Protein AF-A0A9D6VAL9-F1 (afdb_monomer_lite)

pLDDT: mean 92.41, std 4.76, range [67.56, 97.94]

Secondary structure (DSSP, 8-state):
--TTPEE-S-SHHHHHHHTTSSEEEEE-SSS-TTSSEEEEEEEE-S-HHHHHHHHHHHHHHHHH--TTS--SSHHHHHHHHHHHHHGGGT--EEE-TTTGGGTEE---SSHHHHHHHHHTT-

Foldseek 3Di:
DDPLKDFLADCVVVCVVWAPAQKAWAADPPDPLLPGTDQRDMGGDPDPLNVQLVVQLVVQCVVPDDPVDDDPCSSSNSNSRSCVVSVVVPHGYHHCNPPVVVGMDDQDDDPVSSVVSVVVSD

Structure (mmCIF, N/CA/C/O backbone):
data_AF-A0A9D6VAL9-F1
#
_entry.id   AF-A0A9D6VAL9-F1
#
loop_
_atom_site.group_PDB
_atom_site.id
_atom_site.type_symbol
_atom_site.label_atom_id
_atom_site.label_alt_id
_atom_site.label_comp_id
_atom_site.label_asym_id
_atom_site.label_entity_id
_atom_site.label_seq_id
_atom_site.pdbx_PDB_ins_code
_atom_site.Cartn_x
_atom_site.Cartn_y
_atom_site.Cartn_z
_atom_site.occupancy
_atom_site.B_iso_or_equiv
_atom_site.auth_seq_id
_atom_site.auth_comp_id
_atom_site.auth_asym_id
_atom_site.auth_atom_id
_atom_site.pdbx_PDB_model_num
ATOM 1 N N . MET A 1 1 ? 1.625 -7.121 0.401 1.00 90.38 1 MET A N 1
ATOM 2 C CA . MET A 1 1 ? 3.035 -7.068 0.823 1.00 90.38 1 MET A CA 1
ATOM 3 C C . MET A 1 1 ? 3.823 -7.721 -0.282 1.00 90.38 1 MET A C 1
ATOM 5 O O . MET A 1 1 ? 3.431 -8.814 -0.680 1.00 90.38 1 MET A O 1
ATOM 9 N N . ASP A 1 2 ? 4.860 -7.058 -0.773 1.00 87.44 2 ASP A N 1
ATOM 10 C CA . ASP A 1 2 ? 5.730 -7.619 -1.802 1.00 87.44 2 ASP A CA 1
ATOM 11 C C . ASP A 1 2 ? 6.521 -8.813 -1.271 1.00 87.44 2 ASP A C 1
ATOM 13 O O . ASP A 1 2 ? 6.800 -8.928 -0.074 1.00 87.44 2 ASP A O 1
ATOM 17 N N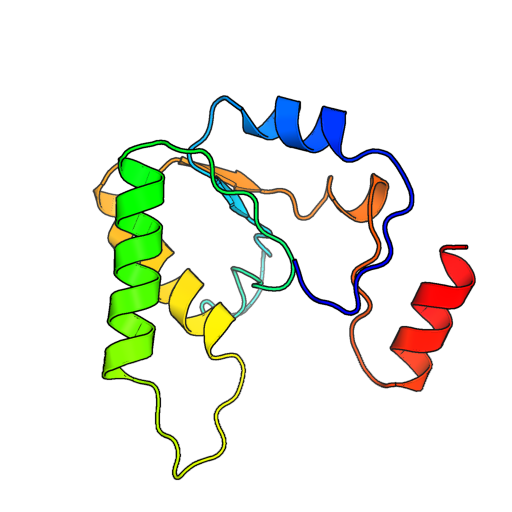 . PHE A 1 3 ? 6.890 -9.708 -2.185 1.00 86.94 3 PHE A N 1
ATOM 18 C CA . PHE A 1 3 ? 7.674 -10.897 -1.861 1.00 86.94 3 PHE A CA 1
ATOM 19 C C . PHE A 1 3 ? 9.103 -10.576 -1.417 1.00 86.94 3 PHE A C 1
ATOM 21 O O . PHE A 1 3 ? 9.701 -11.370 -0.699 1.00 86.94 3 PHE A O 1
ATOM 28 N N . ASP A 1 4 ? 9.657 -9.433 -1.825 1.00 86.25 4 ASP A N 1
ATOM 29 C CA . ASP A 1 4 ? 11.028 -9.029 -1.508 1.00 86.25 4 ASP A CA 1
ATOM 30 C C . ASP A 1 4 ? 11.150 -8.259 -0.180 1.00 86.25 4 ASP A C 1
ATOM 32 O O . ASP A 1 4 ? 12.184 -7.655 0.097 1.00 86.25 4 ASP A O 1
ATOM 36 N N . ILE A 1 5 ? 10.129 -8.315 0.681 1.00 91.12 5 ILE A N 1
ATOM 37 C CA . ILE A 1 5 ? 10.137 -7.687 2.007 1.00 91.12 5 ILE A CA 1
ATOM 38 C C . ILE A 1 5 ? 10.742 -8.605 3.072 1.00 91.12 5 ILE A C 1
ATOM 40 O O . ILE A 1 5 ? 10.365 -9.767 3.206 1.00 91.12 5 ILE A O 1
ATOM 44 N N . ALA A 1 6 ? 11.611 -8.040 3.914 1.00 91.75 6 ALA A N 1
ATOM 45 C CA . ALA A 1 6 ? 12.129 -8.706 5.108 1.00 91.75 6 ALA A CA 1
ATOM 46 C C . ALA A 1 6 ? 11.421 -8.202 6.373 1.00 91.75 6 ALA A C 1
ATOM 48 O O . ALA A 1 6 ? 11.499 -7.019 6.714 1.00 91.75 6 ALA A O 1
ATOM 49 N N . ILE A 1 7 ? 10.751 -9.100 7.098 1.00 93.00 7 ILE A N 1
ATOM 50 C CA . ILE A 1 7 ? 10.126 -8.796 8.391 1.00 93.00 7 ILE A CA 1
ATOM 51 C C . ILE A 1 7 ? 11.166 -8.931 9.506 1.00 93.00 7 ILE A C 1
ATOM 53 O O . ILE A 1 7 ? 11.726 -10.001 9.714 1.00 93.00 7 ILE A O 1
ATOM 57 N N . LYS A 1 8 ? 11.395 -7.844 10.245 1.00 93.25 8 LYS A N 1
ATOM 58 C CA . LYS A 1 8 ? 12.354 -7.771 11.360 1.00 93.25 8 LYS A CA 1
ATOM 59 C C . LYS A 1 8 ? 11.712 -8.042 12.718 1.00 93.25 8 LYS A C 1
ATOM 61 O O . LYS A 1 8 ? 12.380 -8.486 13.645 1.00 93.25 8 LYS A O 1
ATOM 66 N N . LYS A 1 9 ? 10.434 -7.685 12.875 1.00 93.62 9 LYS A N 1
ATOM 67 C CA . LYS A 1 9 ? 9.687 -7.763 14.140 1.00 93.62 9 LYS A CA 1
ATOM 68 C C . LYS A 1 9 ? 8.227 -8.116 13.877 1.00 93.62 9 LYS A C 1
ATOM 70 O O . LYS A 1 9 ? 7.730 -7.932 12.770 1.00 93.62 9 LYS A O 1
ATOM 75 N N . SER A 1 10 ? 7.527 -8.571 14.915 1.00 95.88 10 SER A N 1
ATOM 76 C CA . SER A 1 10 ? 6.082 -8.814 14.850 1.00 95.88 10 SER A CA 1
ATOM 77 C C . SER A 1 10 ? 5.326 -7.575 14.360 1.00 95.88 10 SER A C 1
ATOM 79 O O . SER A 1 10 ? 5.491 -6.488 14.910 1.00 95.88 10 SER A O 1
ATOM 81 N N . LEU A 1 11 ? 4.455 -7.755 13.364 1.00 96.38 11 LEU A N 1
ATOM 82 C CA . LEU A 1 11 ? 3.607 -6.694 12.808 1.00 96.38 11 LEU A CA 1
ATOM 83 C C . LEU A 1 11 ? 2.388 -6.368 13.685 1.00 96.38 11 LEU A C 1
ATOM 85 O O . LEU A 1 11 ? 1.614 -5.483 13.333 1.00 96.38 11 LEU A O 1
ATOM 89 N N . LYS A 1 12 ? 2.198 -7.061 14.817 1.00 97.31 12 LYS A N 1
ATOM 90 C CA . LYS A 1 12 ? 1.002 -6.936 15.667 1.00 97.31 12 LYS A CA 1
ATOM 91 C C . LYS A 1 12 ? 0.685 -5.483 16.039 1.00 97.31 12 LYS A C 1
ATOM 93 O O . LYS A 1 12 ? -0.428 -5.033 15.797 1.00 97.31 12 LYS A O 1
ATOM 98 N N . LEU A 1 13 ? 1.671 -4.744 16.550 1.00 96.44 13 LEU A N 1
ATOM 99 C CA . LEU A 1 13 ? 1.489 -3.343 16.946 1.00 96.44 13 LEU A CA 1
ATOM 100 C C . LEU A 1 13 ? 1.138 -2.446 15.751 1.00 96.44 13 LEU A C 1
ATOM 102 O O . LEU A 1 13 ? 0.282 -1.578 15.868 1.00 96.44 13 LEU A O 1
ATOM 106 N N . LEU A 1 14 ? 1.741 -2.690 14.581 1.00 96.75 14 LEU A N 1
ATOM 107 C CA . LEU A 1 14 ? 1.418 -1.950 13.358 1.00 96.75 14 LEU A CA 1
ATOM 108 C C . LEU A 1 14 ? -0.031 -2.196 12.905 1.00 96.75 14 LEU A C 1
ATOM 110 O O . LEU A 1 14 ? -0.697 -1.271 12.440 1.00 96.75 14 LEU A O 1
ATOM 114 N N . LEU A 1 15 ? -0.523 -3.431 13.043 1.00 97.12 15 LEU A N 1
ATOM 115 C CA . LEU A 1 15 ? -1.912 -3.781 12.743 1.00 97.12 15 LEU A CA 1
ATOM 116 C C . LEU A 1 15 ? -2.880 -3.128 13.740 1.00 97.12 15 LEU A C 1
ATOM 118 O O . LEU A 1 15 ? -3.863 -2.522 13.320 1.00 97.12 15 LEU A O 1
ATOM 122 N N . GLU A 1 16 ? -2.577 -3.179 15.040 1.00 96.75 16 GLU A N 1
ATOM 123 C CA . GLU A 1 16 ? -3.357 -2.503 16.090 1.00 96.75 16 GLU A CA 1
ATOM 124 C C . GLU A 1 16 ? -3.430 -0.990 15.846 1.00 96.75 16 GLU A C 1
ATOM 126 O O . GLU A 1 16 ? -4.504 -0.393 15.895 1.00 96.75 16 GLU A O 1
ATOM 131 N N . GLU A 1 17 ? -2.310 -0.377 15.472 1.00 95.38 17 GLU A N 1
ATOM 132 C CA . GLU A 1 17 ? -2.209 1.031 15.094 1.00 95.38 17 GLU A CA 1
ATOM 133 C C . GLU A 1 17 ? -3.069 1.435 13.889 1.00 95.38 17 GLU A C 1
ATOM 135 O O . GLU A 1 17 ? -3.353 2.628 13.727 1.00 95.38 17 GLU A O 1
ATOM 140 N N . CYS A 1 18 ? -3.418 0.480 13.026 1.00 97.44 18 CYS A N 1
ATOM 141 C CA . CYS A 1 18 ? -4.259 0.690 11.853 1.00 97.44 18 CYS A CA 1
ATOM 142 C C . CYS A 1 18 ? -5.709 0.248 12.085 1.00 97.44 18 CYS A C 1
ATOM 144 O O . CYS A 1 18 ? -6.530 0.455 11.204 1.00 97.44 18 CYS A O 1
ATOM 146 N N . SER A 1 19 ? -6.055 -0.337 13.234 1.00 97.00 19 SER A N 1
ATOM 147 C CA . SER A 1 19 ? -7.366 -0.972 13.467 1.00 97.00 19 SER A CA 1
ATOM 148 C C . SER A 1 19 ? -8.578 -0.036 13.324 1.00 97.00 19 SER A C 1
ATOM 150 O O . SER A 1 19 ? -9.654 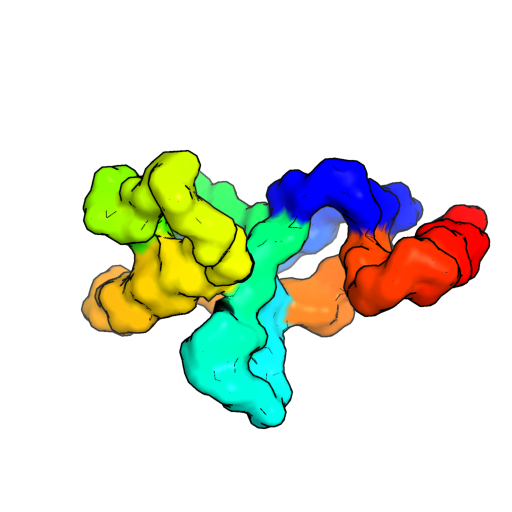-0.487 12.944 1.00 97.00 19 SER A O 1
ATOM 152 N N . ASN A 1 20 ? -8.398 1.267 13.567 1.00 96.62 20 ASN A N 1
ATOM 153 C CA . ASN A 1 20 ? -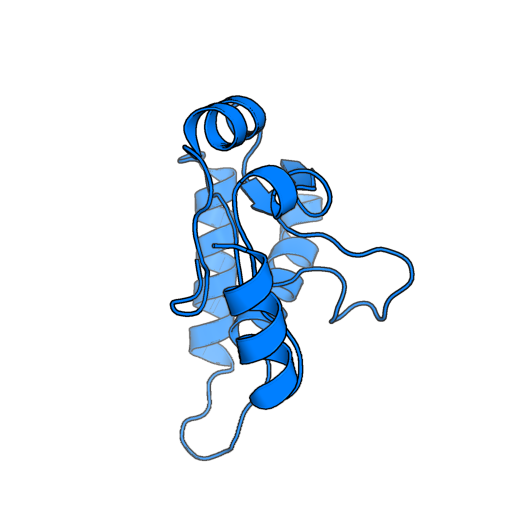9.468 2.276 13.539 1.00 96.62 20 ASN A CA 1
ATOM 154 C C . ASN A 1 20 ? -9.568 3.058 12.214 1.00 96.62 20 ASN A C 1
ATOM 156 O O . ASN A 1 20 ? -10.259 4.074 12.153 1.00 96.62 20 ASN A O 1
ATOM 160 N N . VAL A 1 21 ? -8.855 2.640 11.167 1.00 97.38 21 VAL A N 1
ATOM 161 C CA . VAL A 1 21 ? -8.911 3.262 9.831 1.00 97.38 21 VAL A CA 1
ATOM 162 C C . VAL A 1 21 ? -9.320 2.237 8.774 1.00 97.38 21 VAL A C 1
ATOM 164 O O . VAL A 1 21 ? -9.354 1.043 9.046 1.00 97.38 21 VAL A O 1
ATOM 167 N N . ASP A 1 22 ? -9.623 2.667 7.553 1.00 97.75 22 ASP A N 1
ATOM 168 C CA . ASP A 1 22 ? -9.958 1.745 6.460 1.00 97.75 22 ASP A CA 1
ATOM 169 C C . ASP A 1 22 ? -8.700 1.052 5.908 1.00 97.75 22 ASP A C 1
ATOM 171 O O . ASP A 1 22 ? -8.737 -0.129 5.554 1.00 97.75 22 ASP A O 1
ATOM 175 N N . ALA A 1 23 ? -7.567 1.766 5.871 1.00 97.56 23 ALA A N 1
ATOM 176 C CA . ALA A 1 23 ? -6.299 1.217 5.398 1.00 97.56 23 ALA A CA 1
ATOM 177 C C . ALA A 1 23 ? -5.055 1.833 6.058 1.00 97.56 23 ALA A C 1
ATOM 179 O O . ALA A 1 23 ? -5.032 3.006 6.425 1.00 97.56 23 ALA A O 1
ATOM 180 N N . GLY A 1 24 ? -3.976 1.059 6.135 1.00 97.50 24 GLY A N 1
ATOM 181 C CA . GLY A 1 24 ? -2.616 1.553 6.334 1.00 97.50 24 GLY A CA 1
ATOM 182 C C . GLY A 1 24 ? -1.899 1.605 4.989 1.00 97.50 24 GLY A C 1
ATOM 183 O O . GLY A 1 24 ? -1.612 0.555 4.419 1.00 97.50 24 GLY A O 1
ATOM 184 N N . LEU A 1 25 ? -1.610 2.804 4.482 1.00 96.56 25 LEU A N 1
ATOM 185 C CA . LEU A 1 25 ? -0.961 3.013 3.183 1.00 96.56 25 LEU A CA 1
ATOM 186 C C . LEU A 1 25 ? 0.381 3.717 3.365 1.00 96.56 25 LEU A C 1
ATOM 188 O O . LEU A 1 25 ? 0.549 4.551 4.256 1.00 96.56 25 LEU A O 1
ATOM 192 N N . ARG A 1 26 ? 1.357 3.397 2.520 1.00 94.88 26 ARG A N 1
ATOM 193 C CA . ARG A 1 26 ? 2.628 4.124 2.484 1.00 94.88 26 ARG A CA 1
ATOM 194 C C . ARG A 1 26 ? 2.474 5.346 1.590 1.00 94.88 26 ARG A C 1
ATOM 196 O O . ARG A 1 26 ? 2.465 5.192 0.371 1.00 94.88 26 ARG A O 1
ATOM 203 N N . VAL A 1 27 ? 2.379 6.521 2.211 1.00 94.38 27 VAL A N 1
ATOM 204 C CA . VAL A 1 27 ? 2.174 7.798 1.521 1.00 94.38 27 VAL A CA 1
ATOM 205 C C . VAL A 1 27 ? 3.440 8.656 1.631 1.00 94.38 27 VAL A C 1
ATOM 207 O O . VAL A 1 27 ? 3.885 8.987 2.734 1.00 94.38 27 VAL A O 1
ATOM 210 N N . LEU A 1 28 ? 4.047 8.974 0.495 1.00 92.81 28 LEU A N 1
ATOM 211 C CA . LEU A 1 28 ? 5.184 9.873 0.342 1.00 92.81 28 LEU A CA 1
ATOM 212 C C . LEU A 1 28 ? 4.720 11.335 0.343 1.00 92.81 28 LEU A C 1
ATOM 214 O O . LEU A 1 28 ? 3.545 11.651 0.201 1.00 92.81 28 LEU A O 1
ATOM 218 N N . SER A 1 29 ? 5.653 12.258 0.549 1.00 92.56 29 SER A N 1
ATOM 219 C CA . SER A 1 29 ? 5.391 13.701 0.505 1.00 92.56 29 SER A CA 1
ATOM 220 C C . SER A 1 29 ? 6.454 14.368 -0.356 1.00 92.56 29 SER A C 1
ATOM 222 O O . SER A 1 29 ? 7.584 13.886 -0.396 1.00 92.56 29 SER A O 1
ATOM 224 N N . ASN A 1 30 ? 6.111 15.483 -1.009 1.00 92.06 30 ASN A N 1
ATOM 225 C CA . ASN A 1 30 ? 6.996 16.211 -1.932 1.00 92.06 30 ASN A CA 1
ATOM 226 C C . ASN A 1 30 ? 7.472 15.371 -3.136 1.00 92.06 30 ASN A C 1
ATOM 228 O O . ASN A 1 30 ? 8.614 15.500 -3.570 1.00 92.06 30 ASN A O 1
ATOM 232 N N . VAL A 1 31 ? 6.600 14.510 -3.659 1.00 92.31 31 VAL A N 1
ATOM 233 C CA . VAL A 1 31 ? 6.833 13.688 -4.857 1.00 92.31 31 VAL A CA 1
ATOM 234 C C . VAL A 1 31 ? 5.778 13.990 -5.918 1.00 92.31 31 VAL A C 1
ATOM 236 O O . VAL A 1 31 ? 4.848 14.764 -5.668 1.00 92.31 31 VAL A O 1
ATOM 239 N N . LEU A 1 32 ? 5.915 13.407 -7.109 1.00 88.50 32 LEU A N 1
ATOM 240 C CA . LEU A 1 32 ? 4.914 13.586 -8.153 1.00 88.50 32 LEU A CA 1
ATOM 241 C C . LEU A 1 32 ? 3.603 12.880 -7.762 1.00 88.50 32 LEU A C 1
ATOM 243 O O . LEU A 1 32 ? 3.636 11.864 -7.070 1.00 88.50 32 LEU A O 1
ATOM 247 N N . PRO A 1 33 ? 2.432 13.363 -8.218 1.00 82.88 33 PRO A N 1
ATOM 248 C CA . PRO A 1 33 ? 1.141 12.837 -7.761 1.00 82.88 33 PRO A CA 1
ATOM 249 C C . PRO A 1 33 ? 0.835 11.368 -8.098 1.00 82.88 33 PRO A C 1
ATOM 251 O O . PRO A 1 33 ? -0.233 10.891 -7.736 1.00 82.88 33 PRO A O 1
ATOM 254 N N . TRP A 1 34 ? 1.670 10.691 -8.888 1.00 82.81 34 TRP A N 1
ATOM 255 C CA . TRP A 1 34 ? 1.563 9.255 -9.197 1.00 82.81 34 TRP A CA 1
ATOM 256 C C . TRP A 1 34 ? 2.573 8.401 -8.408 1.00 82.81 34 TRP A C 1
ATOM 258 O O . TRP A 1 34 ? 2.611 7.179 -8.540 1.00 82.81 34 TRP A O 1
ATOM 268 N N . GLU A 1 35 ? 3.419 9.052 -7.612 1.00 87.88 35 GLU A N 1
ATOM 269 C CA . GLU A 1 35 ? 4.409 8.445 -6.722 1.00 87.88 35 GLU A CA 1
ATOM 270 C C . GLU A 1 35 ? 3.989 8.566 -5.252 1.00 87.88 35 GLU A C 1
ATOM 272 O O . GLU A 1 35 ? 4.709 8.114 -4.365 1.00 87.88 35 GLU A O 1
ATOM 277 N N . GLU A 1 36 ? 2.858 9.218 -4.972 1.00 92.06 36 GLU A N 1
ATOM 278 C CA . GLU A 1 36 ? 2.442 9.580 -3.622 1.00 92.06 36 GLU A CA 1
ATOM 279 C C . GLU A 1 36 ? 2.130 8.329 -2.792 1.00 92.06 36 GLU A C 1
ATOM 281 O O . GLU A 1 36 ? 2.577 8.216 -1.658 1.00 92.06 36 GLU A O 1
ATOM 286 N N . ILE A 1 37 ? 1.438 7.343 -3.348 1.00 94.00 37 ILE A N 1
ATOM 287 C CA . ILE A 1 37 ? 1.141 6.056 -2.723 1.00 94.00 37 ILE A CA 1
ATOM 288 C C . ILE A 1 37 ? 2.081 5.006 -3.300 1.00 94.00 37 ILE A C 1
ATOM 290 O O . ILE A 1 37 ? 2.272 4.944 -4.505 1.00 94.00 37 ILE A O 1
ATOM 294 N N . THR A 1 38 ? 2.634 4.133 -2.454 1.00 92.06 38 THR A N 1
ATOM 295 C CA . THR A 1 38 ? 3.496 3.017 -2.894 1.00 92.06 38 THR A CA 1
ATOM 296 C C . THR A 1 38 ? 2.865 1.660 -2.572 1.00 92.06 38 THR A C 1
ATOM 298 O O . THR A 1 38 ? 2.388 1.441 -1.456 1.00 92.06 38 THR A O 1
ATOM 301 N N . ALA A 1 39 ? 2.876 0.732 -3.536 1.00 89.19 39 ALA A N 1
ATOM 302 C CA . ALA A 1 39 ? 2.120 -0.526 -3.463 1.00 89.19 39 ALA A CA 1
ATOM 303 C C . ALA A 1 39 ? 2.775 -1.646 -2.635 1.00 89.19 39 ALA A C 1
ATOM 305 O O . ALA A 1 39 ? 2.091 -2.581 -2.218 1.00 89.19 39 ALA A O 1
ATOM 306 N N . GLY A 1 40 ? 4.070 -1.529 -2.314 1.00 90.31 40 GLY A N 1
ATOM 307 C CA . GLY A 1 40 ? 4.813 -2.672 -1.773 1.00 90.31 40 GLY A CA 1
ATOM 308 C C . GLY A 1 40 ? 4.389 -3.159 -0.385 1.00 90.31 40 GLY A C 1
ATOM 309 O O . GLY A 1 40 ? 4.618 -4.305 0.004 1.00 90.31 40 GLY A O 1
ATOM 310 N N . PHE A 1 41 ? 3.699 -2.319 0.387 1.00 94.69 41 PHE A N 1
ATOM 311 C CA . PHE A 1 41 ? 3.073 -2.741 1.634 1.00 94.69 41 PHE A CA 1
ATOM 312 C C . PHE A 1 41 ? 1.829 -1.909 1.898 1.00 94.69 41 PHE A C 1
ATOM 314 O O . PHE A 1 41 ? 1.864 -0.680 1.858 1.00 94.69 41 PHE A O 1
ATOM 321 N N . SER A 1 42 ? 0.727 -2.584 2.197 1.00 96.00 42 SER A N 1
ATOM 322 C CA . SER A 1 42 ? -0.543 -1.962 2.549 1.00 96.00 42 SER A CA 1
ATOM 323 C C . SER A 1 42 ? -1.312 -2.883 3.489 1.00 96.00 42 SER A C 1
ATOM 325 O O . SER A 1 42 ? -1.197 -4.106 3.398 1.00 96.00 42 SER A O 1
ATOM 327 N N . ILE A 1 43 ? -2.082 -2.284 4.392 1.00 97.31 43 ILE A N 1
ATOM 328 C CA . ILE A 1 43 ? -2.999 -2.961 5.312 1.00 97.31 43 ILE A CA 1
ATOM 329 C C . ILE A 1 43 ? -4.403 -2.514 4.926 1.00 97.31 43 ILE A C 1
ATOM 331 O O . ILE A 1 43 ? -4.633 -1.316 4.811 1.00 97.31 43 ILE A O 1
ATOM 335 N N . PHE A 1 44 ? -5.333 -3.446 4.753 1.00 97.62 44 PHE A N 1
ATOM 336 C CA . PHE A 1 44 ? -6.738 -3.135 4.498 1.00 97.62 44 PHE A CA 1
ATOM 337 C C . PHE A 1 44 ? -7.585 -3.794 5.577 1.00 97.62 44 PHE A C 1
ATOM 339 O O . PHE A 1 44 ? -7.547 -5.015 5.732 1.00 97.62 44 PHE A O 1
ATOM 346 N N . ASN A 1 45 ? -8.333 -2.990 6.327 1.00 97.94 45 ASN A N 1
ATOM 347 C CA . ASN A 1 45 ? -9.282 -3.515 7.301 1.00 97.94 45 ASN A CA 1
ATOM 348 C C . ASN A 1 45 ? -10.585 -3.910 6.600 1.00 97.94 45 ASN A C 1
ATOM 350 O O . ASN A 1 45 ? -10.905 -3.354 5.551 1.00 97.94 45 ASN A O 1
ATOM 354 N N . PRO A 1 46 ? -11.374 -4.845 7.149 1.00 96.62 46 PRO A N 1
ATOM 355 C CA . PRO A 1 46 ? -12.581 -5.352 6.495 1.00 96.62 46 PRO A CA 1
ATOM 356 C C . PRO A 1 46 ? -13.782 -4.385 6.582 1.00 96.62 46 PRO A C 1
ATOM 358 O O . PRO A 1 46 ? -14.916 -4.816 6.787 1.00 96.62 46 PRO A O 1
ATOM 361 N N . THR A 1 47 ? -13.561 -3.078 6.415 1.00 97.12 47 THR A N 1
ATOM 362 C CA . THR A 1 47 ? -14.620 -2.059 6.373 1.00 97.12 47 THR A CA 1
ATOM 363 C C . THR A 1 47 ? -15.255 -1.993 4.985 1.00 97.12 47 THR A C 1
ATOM 365 O O . THR A 1 47 ? -14.631 -2.329 3.976 1.00 97.12 47 THR A O 1
ATOM 368 N N . ASP A 1 48 ? -16.499 -1.523 4.890 1.00 96.56 48 ASP A N 1
ATOM 369 C CA . ASP A 1 48 ? -17.170 -1.401 3.588 1.00 96.56 48 ASP A CA 1
ATOM 370 C C . ASP A 1 48 ? -16.492 -0.373 2.674 1.00 96.56 48 ASP A C 1
ATOM 372 O O . ASP A 1 48 ? -16.443 -0.551 1.456 1.00 96.56 48 ASP A O 1
ATOM 376 N N . LYS A 1 49 ? -15.870 0.655 3.257 1.00 96.44 49 LYS A N 1
ATOM 377 C CA . LYS A 1 49 ? -15.075 1.639 2.514 1.00 96.44 49 LYS A CA 1
ATOM 378 C C . LYS A 1 49 ? -13.786 1.036 1.965 1.00 96.44 49 LYS A C 1
ATOM 380 O O . LYS A 1 49 ? -13.441 1.316 0.821 1.00 96.44 49 LYS A O 1
ATOM 385 N N . ALA A 1 50 ? -13.095 0.190 2.731 1.00 97.00 50 ALA A N 1
ATOM 386 C CA . ALA A 1 50 ? -11.921 -0.527 2.241 1.00 97.00 50 ALA A CA 1
ATOM 387 C C . ALA A 1 50 ? -12.286 -1.518 1.126 1.00 97.00 50 ALA A C 1
ATOM 389 O O . ALA A 1 50 ? -11.584 -1.594 0.120 1.00 97.00 50 ALA A O 1
ATOM 390 N N . LYS A 1 51 ? -13.422 -2.220 1.245 1.00 96.50 51 LYS A N 1
ATOM 391 C CA . LYS A 1 51 ? -13.940 -3.081 0.167 1.00 96.50 51 LYS A CA 1
ATOM 392 C C . LYS A 1 51 ? -14.232 -2.277 -1.099 1.00 96.50 51 LYS A C 1
ATOM 394 O O . LYS A 1 51 ? -13.830 -2.689 -2.182 1.00 96.50 51 LYS A O 1
ATOM 399 N N . LEU A 1 52 ? -14.878 -1.116 -0.973 1.00 95.75 52 LEU A N 1
ATOM 400 C CA . LEU A 1 52 ? -15.149 -0.225 -2.106 1.00 95.75 52 LEU A CA 1
ATOM 401 C C . LEU A 1 52 ? -13.855 0.307 -2.744 1.00 95.75 52 LEU A C 1
ATOM 403 O O . LEU A 1 52 ? -13.732 0.333 -3.971 1.00 95.75 52 LEU A O 1
ATOM 407 N N . PHE A 1 53 ? -12.872 0.679 -1.922 1.00 96.44 53 PHE A N 1
ATOM 408 C CA . PHE A 1 53 ? -11.542 1.075 -2.380 1.00 96.44 53 PHE A CA 1
ATOM 409 C C . PHE A 1 53 ? -10.898 -0.048 -3.205 1.00 96.44 53 PHE A C 1
ATOM 411 O O . PHE A 1 53 ? -10.516 0.167 -4.353 1.00 96.44 53 PHE A O 1
ATOM 418 N N . LEU A 1 54 ? -10.851 -1.272 -2.669 1.00 96.62 54 LEU A N 1
ATOM 419 C CA . LEU A 1 54 ? -10.277 -2.436 -3.352 1.00 96.62 54 LEU A CA 1
ATOM 420 C C . LEU A 1 54 ? -11.063 -2.839 -4.608 1.00 96.62 54 LEU A C 1
ATOM 422 O O . LEU A 1 54 ? -10.464 -3.239 -5.605 1.00 96.62 54 LEU A O 1
ATOM 426 N N . SER A 1 55 ? -12.386 -2.671 -4.609 1.00 95.81 55 SER A N 1
ATOM 427 C CA . SER A 1 55 ? -13.210 -2.844 -5.809 1.00 95.81 55 SER A CA 1
ATOM 428 C C . SER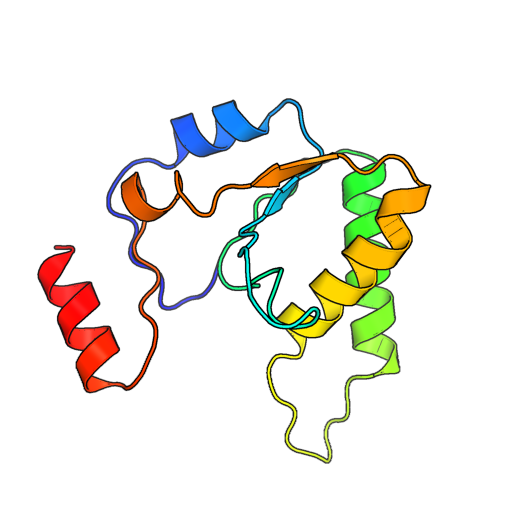 A 1 55 ? -12.836 -1.842 -6.900 1.00 95.81 55 SER A C 1
ATOM 430 O O . SER A 1 55 ? -12.879 -2.181 -8.079 1.00 95.81 55 SER A O 1
ATOM 432 N N . THR A 1 56 ? -12.449 -0.621 -6.525 1.00 95.19 56 THR A N 1
ATOM 433 C CA . THR A 1 56 ? -11.993 0.404 -7.473 1.00 95.19 56 THR A CA 1
ATOM 434 C C . THR A 1 56 ? -10.617 0.053 -8.038 1.00 95.19 56 THR A C 1
ATOM 436 O O . THR A 1 56 ? -10.415 0.159 -9.245 1.00 95.19 56 THR A O 1
ATOM 439 N N . VAL A 1 57 ? -9.699 -0.442 -7.196 1.00 96.00 57 VAL A N 1
ATOM 440 C CA . VAL A 1 57 ? -8.397 -0.982 -7.633 1.00 96.00 57 VAL A CA 1
ATOM 441 C C . VAL A 1 57 ? -8.606 -2.105 -8.649 1.00 96.00 57 VAL A C 1
ATOM 443 O O . VAL A 1 57 ? -8.061 -2.056 -9.748 1.00 96.00 57 VAL A O 1
ATOM 446 N N . SER A 1 58 ? -9.437 -3.093 -8.310 1.00 96.19 58 SER A N 1
ATOM 447 C CA . SER A 1 58 ? -9.747 -4.218 -9.195 1.00 96.19 58 SER A CA 1
ATOM 448 C C . SER A 1 58 ? -10.381 -3.753 -10.507 1.00 96.19 58 SER A C 1
ATOM 450 O O . SER A 1 58 ? -9.934 -4.162 -11.576 1.00 96.19 58 SER A O 1
ATOM 452 N N . GLY A 1 59 ? -11.359 -2.844 -10.440 1.00 95.56 59 GLY A N 1
ATOM 453 C CA . GLY A 1 59 ? -11.994 -2.263 -11.619 1.00 95.56 59 GLY A CA 1
ATOM 454 C C . GLY A 1 59 ? -10.999 -1.547 -12.531 1.00 95.56 59 GLY A C 1
ATOM 455 O O . GLY A 1 59 ? -11.045 -1.741 -13.742 1.00 95.56 59 GLY A O 1
ATOM 456 N N . TYR A 1 60 ? -10.061 -0.778 -11.972 1.00 94.50 60 TYR A N 1
ATOM 457 C CA . TYR A 1 60 ? -9.000 -0.144 -12.754 1.00 94.50 60 TYR A CA 1
ATOM 458 C C . TYR A 1 60 ? -8.134 -1.192 -13.460 1.00 94.50 60 TYR A C 1
ATOM 460 O O . TYR A 1 60 ? -8.040 -1.177 -14.684 1.00 94.50 60 TYR A O 1
ATOM 468 N N . LEU A 1 61 ? -7.590 -2.155 -12.709 1.00 94.50 61 LEU A N 1
ATOM 469 C CA . LEU A 1 61 ? -6.722 -3.205 -13.250 1.00 94.50 61 LEU A CA 1
ATOM 470 C C . LEU A 1 61 ? -7.392 -3.977 -14.391 1.00 94.50 61 LEU A C 1
ATOM 472 O O . LEU A 1 61 ? -6.785 -4.155 -15.441 1.00 94.50 61 LEU A O 1
ATOM 476 N N . LEU A 1 62 ? -8.655 -4.377 -14.224 1.00 94.81 62 LEU A N 1
ATOM 477 C CA . LEU A 1 62 ? -9.399 -5.117 -15.248 1.00 94.81 62 LEU A CA 1
ATOM 478 C C . LEU A 1 62 ? -9.610 -4.324 -16.546 1.00 94.81 62 LEU A C 1
ATOM 480 O O . LEU A 1 62 ? -9.743 -4.932 -17.603 1.00 94.81 62 LEU A O 1
ATOM 484 N N . ASN A 1 63 ? -9.648 -2.990 -16.482 1.00 93.88 63 ASN A N 1
ATOM 485 C CA . ASN A 1 63 ? -9.913 -2.139 -17.644 1.00 93.88 63 ASN A CA 1
ATOM 486 C C . ASN A 1 63 ? -8.647 -1.542 -18.277 1.00 93.88 63 ASN A C 1
ATOM 488 O O . ASN A 1 63 ? -8.697 -1.099 -19.424 1.00 93.88 63 ASN A O 1
ATOM 492 N N . THR A 1 64 ? -7.522 -1.494 -17.557 1.00 91.94 64 THR A N 1
ATOM 493 C CA . THR A 1 64 ? -6.286 -0.849 -18.039 1.00 91.94 64 THR A CA 1
ATOM 494 C C . THR A 1 64 ? -5.122 -1.807 -18.251 1.00 91.94 64 THR A C 1
ATOM 496 O O . THR A 1 64 ? -4.132 -1.425 -18.882 1.00 91.94 64 THR A O 1
ATOM 499 N N . LEU A 1 65 ? -5.187 -3.024 -17.707 1.00 93.38 65 LEU A N 1
ATOM 500 C CA . LEU A 1 65 ? -4.142 -4.020 -17.904 1.00 93.38 65 LEU A CA 1
ATOM 501 C C . LEU A 1 65 ? -4.152 -4.506 -19.357 1.00 93.38 65 LEU A C 1
ATOM 503 O O . LEU A 1 65 ? -5.185 -4.877 -19.910 1.00 93.38 65 LEU A O 1
ATOM 507 N N . ARG A 1 66 ? -2.975 -4.501 -19.969 1.00 93.19 66 ARG A N 1
ATOM 508 C CA . ARG A 1 66 ? -2.720 -4.899 -21.345 1.00 93.19 66 ARG A CA 1
ATOM 509 C C . ARG A 1 66 ? -1.597 -5.924 -21.351 1.00 93.19 66 ARG A C 1
ATOM 511 O O . ARG A 1 66 ? -0.517 -5.674 -20.834 1.00 93.19 66 ARG A O 1
ATOM 518 N N . LEU A 1 67 ? -1.865 -7.091 -21.928 1.00 89.12 67 LEU A N 1
ATOM 519 C CA . LEU A 1 67 ? -0.916 -8.211 -21.928 1.00 89.12 67 LEU A CA 1
ATOM 520 C C . LEU A 1 67 ? 0.115 -8.126 -23.063 1.00 89.12 67 LEU A C 1
ATOM 522 O O . LEU A 1 67 ? 1.085 -8.876 -23.070 1.00 89.12 67 LEU A O 1
ATOM 526 N N . ASP A 1 68 ? -0.105 -7.234 -24.026 1.00 94.88 68 ASP A N 1
ATOM 527 C CA . ASP A 1 68 ? 0.696 -7.060 -25.238 1.00 94.88 68 ASP A CA 1
ATOM 528 C C . ASP A 1 68 ? 1.788 -5.990 -25.104 1.00 94.88 68 ASP A C 1
ATOM 530 O O . ASP A 1 68 ? 2.608 -5.828 -26.007 1.00 94.88 68 ASP A O 1
ATOM 534 N N . VAL A 1 69 ? 1.825 -5.261 -23.987 1.00 92.31 69 VAL A N 1
ATOM 535 C CA . VAL A 1 69 ? 2.787 -4.180 -23.758 1.00 92.31 69 VAL A CA 1
ATOM 536 C C . VAL A 1 69 ? 3.405 -4.272 -22.372 1.00 92.31 69 VAL A C 1
ATOM 538 O O . VAL A 1 69 ? 2.773 -4.692 -21.406 1.00 92.31 69 VAL A O 1
ATOM 541 N N . GLN A 1 70 ? 4.656 -3.829 -22.257 1.00 91.12 70 GLN A N 1
ATOM 542 C CA . GLN A 1 70 ? 5.290 -3.676 -20.955 1.00 91.12 70 GLN A CA 1
ATOM 543 C C . GLN A 1 70 ? 4.634 -2.517 -20.198 1.00 91.12 70 GLN A C 1
ATOM 545 O O . GLN A 1 70 ? 4.578 -1.390 -20.691 1.00 91.12 70 GLN A O 1
ATOM 550 N N . GLN A 1 71 ? 4.168 -2.787 -18.981 1.00 88.94 71 GLN A N 1
ATOM 551 C CA . GLN A 1 71 ? 3.552 -1.794 -18.108 1.00 88.94 71 GLN A CA 1
ATOM 552 C C . GLN A 1 71 ? 4.314 -1.725 -16.784 1.00 88.94 71 GLN A C 1
ATOM 554 O O . GLN A 1 71 ? 4.650 -2.748 -16.191 1.00 88.94 71 GLN A O 1
ATOM 559 N N . TRP A 1 72 ? 4.583 -0.506 -16.321 1.00 88.25 72 TRP A N 1
ATOM 560 C CA . TRP A 1 72 ? 5.311 -0.242 -15.082 1.00 88.25 72 TRP A CA 1
ATOM 561 C C . TRP A 1 72 ? 4.355 0.289 -14.010 1.00 88.25 72 TRP A C 1
ATOM 563 O O . TRP A 1 72 ? 3.420 1.026 -14.326 1.00 88.25 72 TRP A O 1
ATOM 573 N N . TRP A 1 73 ? 4.602 -0.084 -12.749 1.00 87.44 73 TRP A N 1
ATOM 574 C CA . TRP A 1 73 ? 3.886 0.426 -11.564 1.00 87.44 73 TRP A CA 1
ATOM 575 C C . TRP A 1 73 ? 2.360 0.271 -11.624 1.00 87.44 73 TRP A C 1
ATOM 577 O O . TRP A 1 73 ? 1.607 1.142 -11.197 1.00 87.44 73 TRP A O 1
ATOM 587 N N . ILE A 1 74 ? 1.894 -0.835 -12.202 1.00 90.75 74 ILE A N 1
ATOM 588 C CA . ILE A 1 74 ? 0.473 -1.085 -12.473 1.00 90.75 74 ILE A CA 1
ATOM 589 C C . ILE A 1 74 ? -0.363 -1.042 -11.188 1.00 90.75 74 ILE A C 1
ATOM 591 O O . ILE A 1 74 ? -1.403 -0.388 -11.130 1.00 90.75 74 ILE A O 1
ATOM 595 N N . ASP A 1 75 ? 0.106 -1.731 -10.156 1.00 90.25 75 ASP A N 1
ATOM 596 C CA . ASP A 1 75 ? -0.500 -1.796 -8.832 1.00 90.25 75 ASP A CA 1
ATOM 597 C C . ASP A 1 75 ? -0.486 -0.437 -8.123 1.00 90.25 75 ASP A C 1
ATOM 599 O O . ASP A 1 75 ? -1.506 -0.014 -7.578 1.00 90.25 75 ASP A O 1
ATOM 603 N N . GLN A 1 76 ? 0.629 0.289 -8.195 1.00 93.12 76 GLN A N 1
ATOM 604 C CA . GLN A 1 76 ? 0.746 1.634 -7.642 1.00 93.12 76 GLN A CA 1
ATOM 605 C C . GLN A 1 76 ? -0.238 2.607 -8.300 1.00 93.12 76 GLN A C 1
ATOM 607 O O . GLN A 1 76 ? -0.979 3.305 -7.608 1.00 93.12 76 GLN A O 1
ATOM 612 N N . ASN A 1 77 ? -0.319 2.590 -9.631 1.00 92.19 77 ASN A N 1
ATOM 613 C CA . ASN A 1 77 ? -1.261 3.407 -10.392 1.00 92.19 77 ASN A CA 1
ATOM 614 C C . ASN A 1 77 ? -2.719 3.071 -10.040 1.00 92.19 77 ASN A C 1
ATOM 616 O O . ASN A 1 77 ? -3.561 3.966 -9.937 1.00 92.19 77 ASN A O 1
ATOM 620 N N . ALA A 1 78 ? -3.025 1.792 -9.811 1.00 93.69 78 ALA A N 1
ATOM 621 C CA . ALA A 1 78 ? -4.356 1.362 -9.400 1.00 93.69 78 ALA A CA 1
ATOM 622 C C . ALA A 1 78 ? -4.720 1.859 -7.988 1.00 93.69 78 ALA A C 1
ATOM 624 O O . ALA A 1 78 ? -5.851 2.300 -7.766 1.00 93.69 78 ALA A O 1
ATOM 625 N N . LEU A 1 79 ? -3.770 1.843 -7.046 1.00 94.62 79 LEU A N 1
ATOM 626 C CA . LEU A 1 79 ? -3.958 2.395 -5.699 1.00 94.62 79 LEU A CA 1
ATOM 627 C C . LEU A 1 79 ? -4.162 3.912 -5.721 1.00 94.62 79 LEU A C 1
ATOM 629 O O . LEU A 1 79 ? -5.064 4.416 -5.053 1.00 94.62 79 LEU A O 1
ATOM 633 N N . GLU A 1 80 ? -3.368 4.628 -6.515 1.00 92.75 80 GLU A N 1
ATOM 634 C CA . GLU A 1 80 ? -3.501 6.073 -6.731 1.00 92.75 80 GLU A CA 1
ATOM 635 C C . GLU A 1 80 ? -4.877 6.443 -7.284 1.00 92.75 80 GLU A C 1
ATOM 637 O O . GLU A 1 80 ? -5.566 7.335 -6.777 1.00 92.75 80 GLU A O 1
ATOM 642 N N . CYS A 1 81 ? -5.319 5.706 -8.303 1.00 92.19 81 CYS A N 1
ATOM 643 C CA . CYS A 1 81 ? -6.649 5.843 -8.875 1.00 92.19 81 CYS A CA 1
ATOM 644 C C . CYS A 1 81 ? -7.729 5.665 -7.795 1.00 92.19 81 CYS A C 1
ATOM 646 O O . CYS A 1 81 ? -8.559 6.555 -7.582 1.00 92.19 81 CYS A O 1
ATOM 648 N N . ALA A 1 82 ? -7.678 4.559 -7.047 1.00 94.06 82 ALA A N 1
ATOM 649 C CA . ALA A 1 82 ? -8.641 4.274 -5.991 1.00 94.06 82 ALA A CA 1
ATOM 650 C C . ALA A 1 82 ? -8.644 5.342 -4.887 1.00 94.06 82 ALA A C 1
ATOM 652 O O . ALA A 1 82 ? -9.719 5.753 -4.444 1.00 94.06 82 ALA A O 1
ATOM 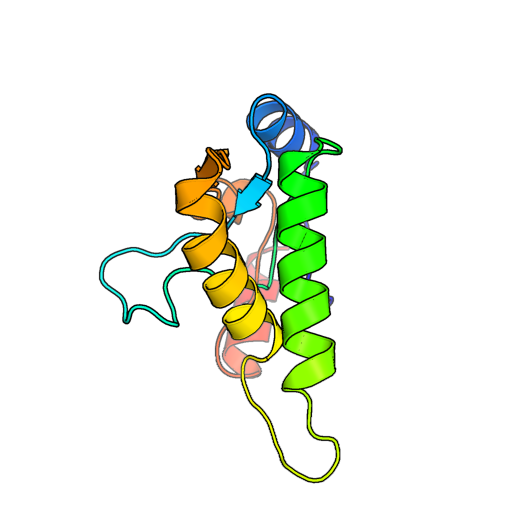653 N N . ALA A 1 83 ? -7.482 5.857 -4.481 1.00 92.38 83 ALA A N 1
ATOM 654 C CA . ALA A 1 83 ? -7.375 6.916 -3.480 1.00 92.38 83 ALA A CA 1
ATOM 655 C C . ALA A 1 83 ? -8.032 8.224 -3.935 1.00 92.38 83 ALA A C 1
ATOM 657 O O . ALA A 1 83 ? -8.782 8.841 -3.170 1.00 92.38 83 ALA A O 1
ATOM 658 N N . ARG A 1 84 ? -7.835 8.611 -5.200 1.00 89.06 84 ARG A N 1
ATOM 659 C CA . ARG A 1 84 ? -8.449 9.814 -5.786 1.00 89.06 84 ARG A CA 1
ATOM 660 C C . ARG A 1 84 ? -9.974 9.733 -5.815 1.00 89.06 84 ARG A C 1
ATOM 662 O O . ARG A 1 84 ? -10.637 10.720 -5.492 1.00 89.06 84 ARG A O 1
ATOM 669 N N . PHE A 1 85 ? -10.537 8.570 -6.145 1.00 88.75 85 PHE A N 1
ATOM 670 C CA . PHE A 1 85 ? -11.990 8.368 -6.133 1.00 88.75 85 PHE A CA 1
ATOM 671 C C . PHE A 1 85 ? -12.558 8.229 -4.715 1.00 88.75 85 PHE A C 1
ATOM 673 O O . PHE A 1 85 ? -13.627 8.763 -4.415 1.00 88.75 85 PHE A O 1
ATOM 680 N N . SER A 1 86 ? -11.823 7.580 -3.813 1.00 87.69 86 SER A N 1
ATOM 681 C CA . SER A 1 86 ? -12.296 7.267 -2.460 1.00 87.69 86 SER A CA 1
ATOM 682 C C . SER A 1 86 ? -12.252 8.457 -1.502 1.00 87.69 86 SER A C 1
ATOM 684 O O . SER A 1 86 ? -12.996 8.473 -0.519 1.00 87.69 86 SER A O 1
ATOM 686 N N . LYS A 1 87 ? -11.461 9.501 -1.805 1.00 78.88 87 LYS A N 1
ATOM 687 C CA . LYS A 1 87 ? -11.421 10.749 -1.018 1.00 78.88 87 LYS A CA 1
ATOM 688 C C . LYS A 1 87 ? -12.803 11.403 -0.881 1.00 78.88 87 LYS A C 1
ATOM 690 O O . LYS A 1 87 ? -13.087 12.024 0.137 1.00 78.88 87 LYS A O 1
ATOM 695 N N . LYS A 1 88 ? -13.686 11.218 -1.870 1.00 77.00 88 LYS A N 1
ATOM 696 C CA . LYS A 1 88 ? -15.071 11.723 -1.844 1.00 77.00 88 LYS A CA 1
ATOM 697 C C . LYS A 1 88 ? -16.025 10.878 -0.988 1.00 77.00 88 LYS A C 1
ATOM 699 O O . LYS A 1 88 ? -17.050 11.390 -0.559 1.00 77.00 88 LYS A O 1
ATOM 704 N N . ASN A 1 89 ? -15.671 9.626 -0.694 1.00 82.31 89 ASN A N 1
ATOM 705 C CA . ASN A 1 89 ? -16.514 8.660 0.026 1.00 82.31 89 ASN A CA 1
ATOM 706 C C . ASN A 1 89 ? -16.131 8.519 1.513 1.00 82.31 89 ASN A C 1
ATOM 708 O O . ASN A 1 89 ? -16.557 7.584 2.192 1.00 82.31 89 ASN A O 1
ATOM 712 N N . GLY A 1 90 ? -15.296 9.429 2.026 1.00 90.56 90 GLY A N 1
ATOM 713 C CA . GLY A 1 90 ? -14.863 9.426 3.424 1.00 90.56 90 GLY A CA 1
ATOM 714 C C . GLY A 1 90 ? -13.978 8.234 3.793 1.00 90.56 90 GLY A C 1
ATOM 715 O O . GLY A 1 90 ? -14.041 7.786 4.939 1.00 90.56 90 GLY A O 1
ATOM 716 N N . PHE A 1 91 ? -13.212 7.701 2.834 1.00 94.69 91 PHE A N 1
ATOM 717 C CA . PHE A 1 91 ? -12.170 6.701 3.079 1.00 94.69 91 PHE A CA 1
ATOM 718 C C . PHE A 1 91 ? -11.054 7.300 3.939 1.00 94.69 91 PHE A C 1
ATOM 720 O O . PHE A 1 91 ? -10.485 8.341 3.600 1.00 94.69 91 PHE A O 1
ATOM 727 N N . VAL A 1 92 ? -10.745 6.638 5.048 1.00 96.06 92 VAL A N 1
ATOM 728 C CA . VAL A 1 92 ? -9.747 7.059 6.028 1.00 96.06 92 VAL A CA 1
ATOM 729 C C . VAL A 1 92 ? -8.563 6.111 5.956 1.00 96.06 92 VAL A C 1
ATOM 731 O O . VAL A 1 92 ? -8.710 4.911 6.165 1.00 96.06 92 VAL A O 1
ATOM 734 N N . HIS A 1 93 ? -7.367 6.640 5.723 1.00 95.62 93 HIS A N 1
ATOM 735 C CA . HIS A 1 93 ? -6.144 5.849 5.785 1.00 95.62 93 HIS A CA 1
ATOM 736 C C . HIS A 1 93 ? -5.151 6.439 6.782 1.00 95.62 93 HIS A C 1
ATOM 738 O O . HIS A 1 93 ? -5.138 7.642 7.041 1.00 95.62 93 HIS A O 1
ATOM 744 N N . LYS A 1 94 ? -4.285 5.578 7.315 1.00 96.62 94 LYS A N 1
ATOM 745 C CA . LYS A 1 94 ? -3.123 5.959 8.114 1.00 96.62 94 LYS A CA 1
ATOM 746 C C . LYS A 1 94 ? -1.870 5.861 7.256 1.00 96.62 94 LYS A C 1
ATOM 748 O O . LYS A 1 94 ? -1.638 4.837 6.614 1.00 96.62 94 LYS A O 1
ATOM 753 N N . ASN A 1 95 ? -1.048 6.909 7.267 1.00 96.75 95 ASN A N 1
ATOM 754 C CA . ASN A 1 95 ? 0.255 6.863 6.615 1.00 96.75 95 ASN A CA 1
ATOM 755 C C . ASN A 1 95 ? 1.234 6.023 7.451 1.00 96.75 95 ASN A C 1
ATOM 757 O O . ASN A 1 95 ? 1.633 6.431 8.542 1.00 96.75 95 ASN A O 1
ATOM 761 N N . ILE A 1 96 ? 1.641 4.870 6.923 1.00 96.44 96 ILE A N 1
ATOM 762 C CA . ILE A 1 96 ? 2.579 3.944 7.575 1.00 96.44 96 ILE A CA 1
ATOM 763 C C . ILE A 1 96 ? 4.019 4.070 7.055 1.00 96.44 96 ILE A C 1
ATOM 765 O O . ILE A 1 96 ? 4.873 3.260 7.406 1.00 96.44 96 ILE A O 1
ATOM 769 N N . PHE A 1 97 ? 4.329 5.085 6.238 1.00 94.38 97 PHE A N 1
ATOM 770 C CA . PHE A 1 97 ? 5.662 5.263 5.649 1.00 94.38 97 PHE A CA 1
ATOM 771 C C . PHE A 1 97 ? 6.780 5.356 6.699 1.00 94.38 97 PHE A C 1
ATOM 773 O O . PHE A 1 97 ? 7.847 4.776 6.512 1.00 94.38 97 PHE A O 1
ATOM 780 N N . LYS A 1 98 ? 6.531 6.045 7.822 1.00 92.62 98 LYS A N 1
ATOM 781 C CA . LYS A 1 98 ? 7.520 6.231 8.901 1.00 92.62 98 LYS A CA 1
ATOM 782 C C . LYS A 1 98 ? 7.517 5.114 9.950 1.00 92.62 98 LYS A C 1
ATOM 784 O O . LYS A 1 98 ? 8.527 4.913 10.619 1.00 92.62 98 LYS A O 1
ATOM 789 N N . THR A 1 99 ? 6.404 4.404 10.120 1.00 94.88 99 THR A N 1
ATOM 790 C CA . THR A 1 99 ? 6.268 3.354 11.145 1.00 94.88 99 THR A CA 1
ATOM 791 C C . THR A 1 99 ? 6.711 1.993 10.626 1.00 94.88 99 THR A C 1
ATOM 793 O O . THR A 1 99 ? 7.424 1.275 11.323 1.00 94.88 99 THR A O 1
ATOM 796 N N . LEU A 1 100 ? 6.375 1.654 9.379 1.00 94.75 100 LEU A N 1
ATOM 797 C CA . LEU A 1 100 ? 6.708 0.367 8.772 1.00 94.75 100 LEU A CA 1
ATOM 798 C C . LEU A 1 100 ? 8.209 0.010 8.812 1.00 94.75 100 LEU A C 1
ATOM 800 O O . LEU A 1 100 ? 8.503 -1.141 9.143 1.00 94.75 100 LEU A O 1
ATOM 804 N N . PRO A 1 101 ? 9.165 0.940 8.577 1.00 93.25 101 PRO A N 1
ATOM 805 C CA . PRO A 1 101 ? 10.597 0.638 8.642 1.00 93.25 101 PRO A CA 1
ATOM 806 C C . PRO A 1 101 ? 11.082 0.091 9.991 1.00 93.25 101 PRO A C 1
ATOM 808 O O . PRO A 1 101 ? 12.159 -0.501 10.066 1.00 93.25 101 PRO A O 1
ATOM 811 N N . GLN A 1 102 ? 10.315 0.262 11.071 1.00 94.12 102 GLN A N 1
ATOM 812 C CA . GLN A 1 102 ? 10.635 -0.309 12.383 1.00 94.12 102 GLN A CA 1
ATOM 813 C C . GLN A 1 102 ? 10.374 -1.823 12.436 1.00 94.12 102 GLN A C 1
ATOM 815 O O . GLN A 1 102 ? 11.034 -2.534 13.198 1.00 94.12 102 GLN A O 1
ATOM 820 N N . TYR A 1 103 ? 9.448 -2.316 11.608 1.00 95.00 103 TYR A N 1
ATOM 821 C CA . TYR A 1 103 ? 8.978 -3.701 11.598 1.00 95.00 103 TYR A CA 1
ATOM 822 C C . TYR A 1 103 ? 9.455 -4.497 10.387 1.00 95.00 103 TYR A C 1
ATOM 824 O O . TYR A 1 103 ? 9.642 -5.706 10.492 1.00 95.00 103 TYR A O 1
ATOM 832 N N . ALA A 1 104 ? 9.661 -3.834 9.252 1.00 93.94 104 ALA A N 1
ATOM 833 C CA . ALA A 1 104 ? 10.018 -4.469 7.995 1.00 93.94 104 ALA A CA 1
ATOM 834 C C . ALA A 1 104 ? 11.004 -3.611 7.196 1.00 93.94 104 ALA A C 1
ATOM 836 O O . ALA A 1 104 ? 11.085 -2.398 7.385 1.00 93.94 104 ALA A O 1
ATOM 837 N N . VAL A 1 105 ? 11.754 -4.242 6.299 1.00 93.06 105 VAL A N 1
ATOM 838 C CA . VAL A 1 105 ? 12.576 -3.573 5.287 1.00 93.06 105 VAL A CA 1
ATOM 839 C C . VAL A 1 105 ? 11.991 -3.882 3.922 1.00 93.06 105 VAL A C 1
ATOM 841 O O . VAL A 1 105 ? 11.780 -5.045 3.587 1.00 93.06 105 VAL A O 1
ATOM 844 N N . ILE A 1 106 ? 11.723 -2.822 3.159 1.00 90.88 106 ILE A N 1
ATOM 845 C CA . ILE A 1 106 ? 11.298 -2.898 1.761 1.00 90.88 106 ILE A CA 1
ATOM 846 C C . ILE A 1 106 ? 12.485 -2.437 0.921 1.00 90.88 106 ILE A C 1
ATOM 848 O O . ILE A 1 106 ? 12.721 -1.228 0.846 1.00 90.88 106 ILE A O 1
ATOM 852 N N . PRO A 1 107 ? 13.271 -3.360 0.353 1.00 89.38 107 PRO A N 1
ATOM 853 C CA . PRO A 1 107 ? 14.464 -2.997 -0.383 1.00 89.38 107 PRO A CA 1
ATOM 854 C C . PRO A 1 107 ? 14.088 -2.320 -1.706 1.00 89.38 107 PRO A C 1
ATOM 856 O O . PRO A 1 107 ? 13.334 -2.854 -2.517 1.00 89.38 107 PRO A O 1
ATOM 859 N N . THR A 1 108 ? 14.642 -1.136 -1.951 1.00 86.19 108 THR A N 1
ATOM 860 C CA . THR A 1 108 ? 14.426 -0.369 -3.190 1.00 86.19 108 THR A CA 1
ATOM 861 C C . THR A 1 108 ? 15.732 -0.173 -3.962 1.00 86.19 108 THR A C 1
ATOM 863 O O . THR A 1 108 ? 16.818 -0.320 -3.407 1.00 86.19 108 THR A O 1
ATOM 866 N N . GLY A 1 109 ? 15.646 0.155 -5.255 1.00 86.50 109 GLY A N 1
ATOM 867 C CA . GLY A 1 109 ? 16.817 0.426 -6.100 1.00 86.50 109 GLY A CA 1
ATOM 868 C C . GLY A 1 109 ? 17.355 -0.793 -6.859 1.00 86.50 109 GLY A C 1
ATOM 869 O O . GLY A 1 109 ? 16.618 -1.744 -7.133 1.00 86.50 109 GLY A O 1
ATOM 870 N N . SER A 1 110 ? 18.634 -0.728 -7.248 1.00 89.81 110 SER A N 1
ATOM 871 C CA . SER A 1 110 ? 19.329 -1.783 -8.001 1.00 89.81 110 SER A CA 1
ATOM 872 C C . SER A 1 110 ? 19.474 -3.074 -7.192 1.00 89.81 110 SER A C 1
ATOM 874 O O . SER A 1 110 ? 19.370 -3.058 -5.966 1.00 89.81 110 SER A O 1
ATOM 876 N N . TYR A 1 111 ? 19.772 -4.188 -7.867 1.00 89.62 111 TYR A N 1
ATOM 877 C CA . TYR A 1 111 ? 20.015 -5.481 -7.217 1.00 89.62 111 TYR A CA 1
ATOM 878 C C . TYR A 1 111 ? 21.027 -5.375 -6.064 1.00 89.62 111 TYR A C 1
ATOM 880 O O . TYR A 1 111 ? 20.710 -5.750 -4.937 1.00 89.62 111 TYR A O 1
ATOM 888 N N . ASP A 1 112 ? 22.197 -4.776 -6.307 1.00 92.94 112 ASP A N 1
ATOM 889 C CA . ASP A 1 112 ? 23.239 -4.634 -5.281 1.00 92.94 112 ASP A CA 1
ATOM 890 C C . ASP A 1 112 ? 22.772 -3.786 -4.091 1.00 92.94 112 ASP A C 1
ATOM 892 O O . ASP A 1 112 ? 23.053 -4.118 -2.938 1.00 92.94 112 ASP A O 1
ATOM 896 N N . SER A 1 113 ? 21.999 -2.725 -4.355 1.00 91.62 113 SER A N 1
ATOM 897 C CA . SER A 1 113 ? 21.420 -1.884 -3.304 1.00 91.62 113 SER A CA 1
ATOM 898 C C . SER A 1 113 ? 20.398 -2.651 -2.467 1.00 91.62 113 SER A C 1
ATOM 900 O O . SER A 1 113 ? 20.434 -2.579 -1.236 1.00 91.62 113 SER A O 1
ATOM 902 N N . LYS A 1 114 ? 19.527 -3.436 -3.115 1.00 89.75 114 LYS A N 1
ATOM 903 C CA . LYS A 1 114 ? 18.549 -4.287 -2.432 1.00 89.75 114 LYS A CA 1
ATOM 904 C C . LYS A 1 114 ? 19.242 -5.314 -1.537 1.00 89.75 114 LYS A C 1
ATOM 906 O O . LYS A 1 114 ? 18.889 -5.438 -0.367 1.00 89.75 114 LYS A O 1
ATOM 911 N N . ILE A 1 115 ? 20.267 -5.999 -2.049 1.00 90.56 115 ILE A N 1
ATOM 912 C CA . ILE A 1 115 ? 21.046 -6.975 -1.276 1.00 90.56 115 ILE A CA 1
ATOM 913 C C . ILE A 1 115 ? 21.750 -6.311 -0.088 1.00 90.56 115 ILE A C 1
ATOM 915 O O . ILE A 1 115 ? 21.732 -6.864 1.010 1.00 90.56 115 ILE A O 1
ATOM 919 N N . ALA A 1 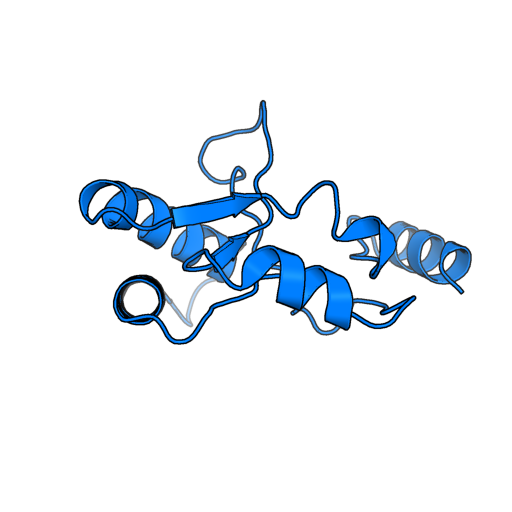116 ? 22.340 -5.128 -0.270 1.00 91.62 116 ALA A N 1
ATOM 920 C CA . ALA A 1 116 ? 22.982 -4.394 0.819 1.00 91.62 116 ALA A CA 1
ATOM 921 C C . ALA A 1 116 ? 21.983 -4.003 1.924 1.00 91.62 116 ALA A C 1
ATOM 923 O O . ALA A 1 116 ? 22.264 -4.217 3.103 1.00 91.62 116 ALA A O 1
ATOM 924 N N . GLN A 1 117 ? 20.801 -3.495 1.552 1.00 91.19 117 GLN A N 1
ATOM 925 C CA . GLN A 1 117 ? 19.734 -3.146 2.500 1.00 91.19 117 GLN A CA 1
ATOM 926 C C . GLN A 1 117 ? 19.239 -4.364 3.285 1.00 91.19 117 GLN A C 1
ATOM 928 O O . GLN A 1 117 ? 19.050 -4.275 4.496 1.00 91.19 117 GLN A O 1
ATOM 933 N N . LEU A 1 118 ? 19.061 -5.505 2.612 1.00 88.06 118 LEU A N 1
ATOM 934 C CA . LEU A 1 118 ? 18.643 -6.750 3.255 1.00 88.06 118 LEU A CA 1
ATOM 935 C C . LEU A 1 118 ? 19.719 -7.298 4.201 1.00 88.06 118 LEU A C 1
ATOM 937 O O . LEU A 1 118 ? 19.395 -7.693 5.315 1.00 88.06 118 LEU A O 1
ATOM 941 N N . LYS A 1 119 ? 20.998 -7.269 3.807 1.00 88.88 119 LYS A N 1
ATOM 942 C CA . LYS A 1 119 ? 22.116 -7.702 4.666 1.00 88.88 119 LYS A CA 1
ATOM 943 C C . LYS A 1 119 ? 22.273 -6.847 5.921 1.00 88.88 119 LYS A C 1
ATOM 945 O O . LYS A 1 119 ? 22.655 -7.376 6.950 1.00 88.88 119 LYS A O 1
ATOM 950 N N . ALA A 1 120 ? 21.986 -5.549 5.840 1.00 86.19 120 ALA A N 1
ATOM 951 C CA . ALA A 1 120 ? 22.016 -4.656 6.998 1.00 86.19 120 ALA A CA 1
ATOM 952 C C . ALA A 1 120 ? 20.801 -4.824 7.934 1.00 86.19 120 ALA A C 1
ATOM 954 O O . ALA A 1 120 ? 20.772 -4.234 9.013 1.00 86.19 120 ALA A O 1
ATOM 955 N N . ALA A 1 121 ? 19.771 -5.559 7.502 1.00 78.75 121 ALA A N 1
ATOM 956 C CA . ALA A 1 121 ? 18.513 -5.728 8.223 1.00 78.75 121 ALA A CA 1
ATOM 957 C C . ALA A 1 121 ? 18.437 -7.010 9.070 1.00 78.75 121 ALA A C 1
ATOM 959 O O . ALA A 1 121 ? 17.504 -7.126 9.869 1.00 78.75 121 ALA A O 1
ATOM 960 N N . ILE A 1 122 ? 19.370 -7.944 8.854 1.00 67.56 122 ILE A N 1
ATOM 961 C CA . ILE A 1 122 ? 19.527 -9.234 9.546 1.00 67.56 122 ILE A CA 1
ATOM 962 C C . ILE A 1 122 ? 20.646 -9.089 10.575 1.00 67.56 122 ILE A C 1
ATOM 964 O O . ILE A 1 122 ? 20.440 -9.554 11.717 1.00 67.56 122 ILE A O 1
#

Sequence (122 aa):
MDFDIAIKKSLKLLLEECSNVDAGLRVLSNVLPWEEITAGFSIFNPTDKAKLFLSTVSGYLLNTLRLDVQQWWIDQNALECAARFSKKNGFVHKNIFKTLPQYAVIPTGSYDSKIAQLKAAI

Radius of gyration: 15.24 Å; chains: 1; bounding box: 40×27×42 Å